Protein AF-A0AAW8KZ34-F1 (afdb_monomer)

Radius of gyration: 16.09 Å; Cα contacts (8 Å, |Δi|>4): 68; chains: 1; bounding box: 28×39×36 Å

Solvent-accessible surface area (backbone atoms only — not comparable to full-atom values): 4874 Å² tota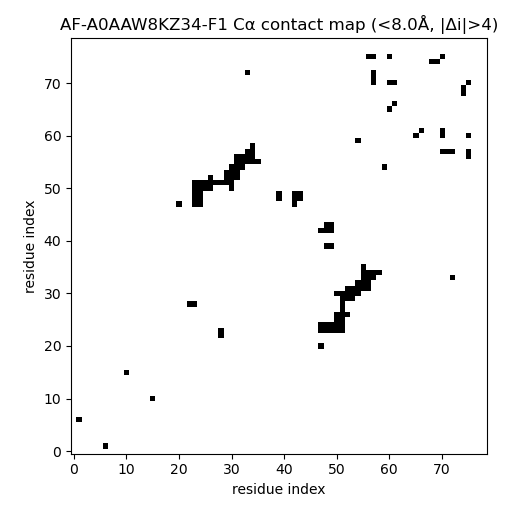l; 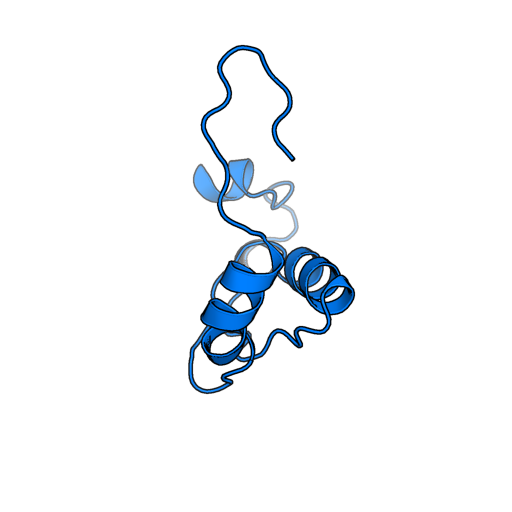per-residue (Å²): 130,91,84,57,92,88,58,73,91,73,78,62,63,68,64,50,48,62,68,47,39,65,59,42,48,27,56,88,48,70,40,73,43,66,57,50,70,56,57,38,54,58,35,45,78,70,78,34,65,69,36,18,86,66,46,40,54,30,58,52,44,39,73,74,44,68,80,77,61,88,46,40,72,77,60,58,75,73,109

Mean predicted aligned error: 3.93 Å

Foldseek 3Di:
DDDDDPDDDDDDPLVVCVVCLVLQQDLVNADEEAPCVVVQVVVVVVVRHGHRDHYHQLVVVCVVPVPPDPSDPVVSVVD

Secondary structure (DSSP, 8-state):
---STTPPPPPPHHHHHHHHHHHHT-TTS-EEESSHHHHHHHHHTTT-----EEEEHHHHHHHHHTTTS---HHHHTT-

Sequence (79 aa):
AHNYENAPQQLDRDQILAQIKPVLENEAVKKIGHHLKYDAHIFANHGIELKGWYFDSMLASYVLNAAATRHGMDDVARV

Nearest PDB structures (foldseek):
  1kln-assembly1_A  TM=9.521E-01  e=1.318E-06  Escherichia coli
  2kfn-assembly1_A  TM=9.527E-01  e=2.276E-06  Escherichia coli
  1kfd-assembly1_A  TM=9.496E-01  e=2.609E-06  Escherichia coli
  1d8y-assembly1_A  TM=9.531E-01  e=5.919E-06  Escherichia coli
  8oo6-assembly1_A  TM=9.453E-01  e=4.822E-06  Escherichia coli 'BL21-Gold(DE3)pLysS AG'

Structure (mmCIF, N/CA/C/O backbone):
data_AF-A0AAW8KZ34-F1
#
_entry.id   AF-A0AAW8KZ34-F1
#
loop_
_atom_site.group_PDB
_atom_site.id
_atom_site.type_symbol
_atom_site.label_atom_id
_atom_site.label_alt_id
_atom_site.label_comp_id
_atom_site.label_asym_id
_atom_site.label_entity_id
_atom_site.label_seq_id
_atom_site.pdbx_PDB_ins_code
_atom_site.Cartn_x
_atom_site.Cartn_y
_atom_site.Cartn_z
_atom_site.occupancy
_atom_site.B_iso_or_equiv
_atom_site.auth_seq_id
_atom_site.auth_comp_id
_atom_site.auth_asym_id
_atom_site.auth_atom_id
_atom_site.pdbx_PDB_model_num
ATOM 1 N N . ALA A 1 1 ? -0.039 16.407 10.621 1.00 79.25 1 ALA A N 1
ATOM 2 C CA . ALA A 1 1 ? -1.276 17.183 10.830 1.00 79.25 1 ALA A CA 1
ATOM 3 C C . ALA A 1 1 ? -1.103 18.526 10.143 1.00 79.25 1 ALA A C 1
ATOM 5 O O . ALA A 1 1 ? -0.005 19.071 10.219 1.00 79.25 1 ALA A O 1
ATOM 6 N N . HIS A 1 2 ? -2.124 19.027 9.446 1.00 87.31 2 HIS A N 1
ATOM 7 C CA . HIS A 1 2 ? -2.034 20.354 8.831 1.00 87.31 2 HIS A CA 1
ATOM 8 C C . HIS A 1 2 ? -2.001 21.431 9.919 1.00 87.31 2 HIS A C 1
ATOM 10 O O . HIS A 1 2 ? -2.810 21.380 10.843 1.00 87.31 2 HIS A O 1
ATOM 16 N N . ASN A 1 3 ? -1.053 22.362 9.815 1.00 90.50 3 ASN A N 1
ATOM 17 C CA . ASN A 1 3 ? -0.737 23.362 10.839 1.00 90.50 3 ASN A CA 1
ATOM 18 C C . ASN A 1 3 ? -0.683 24.800 10.283 1.00 90.50 3 ASN A C 1
ATOM 20 O O . ASN A 1 3 ? -0.002 25.650 10.851 1.00 90.50 3 ASN A O 1
ATOM 24 N N . TYR A 1 4 ? -1.368 25.067 9.169 1.00 92.94 4 TYR A N 1
ATOM 25 C CA . TYR A 1 4 ? -1.426 26.390 8.542 1.00 92.94 4 TYR A CA 1
ATOM 26 C C . TYR A 1 4 ? -2.580 27.246 9.092 1.00 92.94 4 TYR A C 1
ATOM 28 O O . TYR A 1 4 ? -3.516 26.740 9.713 1.00 92.94 4 TYR A O 1
ATOM 36 N N . GLU A 1 5 ? -2.510 28.558 8.864 1.00 93.44 5 GLU A N 1
ATOM 37 C CA . GLU A 1 5 ? -3.520 29.516 9.323 1.00 93.44 5 GLU A CA 1
ATOM 38 C C . GLU A 1 5 ? -4.889 29.227 8.681 1.00 93.44 5 GLU A C 1
ATOM 40 O O . GLU A 1 5 ? -4.986 29.030 7.470 1.00 93.44 5 GLU A O 1
ATOM 45 N N . ASN A 1 6 ? -5.952 29.188 9.491 1.00 93.75 6 ASN A N 1
ATOM 46 C CA . ASN A 1 6 ? -7.310 28.792 9.085 1.00 93.75 6 ASN A CA 1
ATOM 47 C C . ASN A 1 6 ? -7.451 27.340 8.583 1.00 93.75 6 ASN A C 1
ATOM 49 O O . ASN A 1 6 ? -8.398 27.027 7.858 1.00 93.75 6 ASN A O 1
ATOM 53 N N . ALA A 1 7 ? -6.544 26.432 8.963 1.00 92.81 7 ALA A N 1
ATOM 54 C CA . ALA A 1 7 ? -6.741 25.010 8.699 1.00 92.81 7 ALA A CA 1
ATOM 55 C C . ALA A 1 7 ? -8.067 24.523 9.323 1.00 92.81 7 ALA A C 1
ATOM 57 O O . ALA A 1 7 ? -8.306 24.763 10.510 1.00 92.81 7 ALA A O 1
ATOM 58 N N . PRO A 1 8 ? -8.936 23.842 8.552 1.00 93.75 8 PRO A N 1
ATOM 59 C CA . PRO A 1 8 ? -10.191 23.333 9.081 1.00 93.75 8 PRO A CA 1
ATOM 60 C C . PRO A 1 8 ? -9.938 22.241 10.125 1.00 93.75 8 PRO A 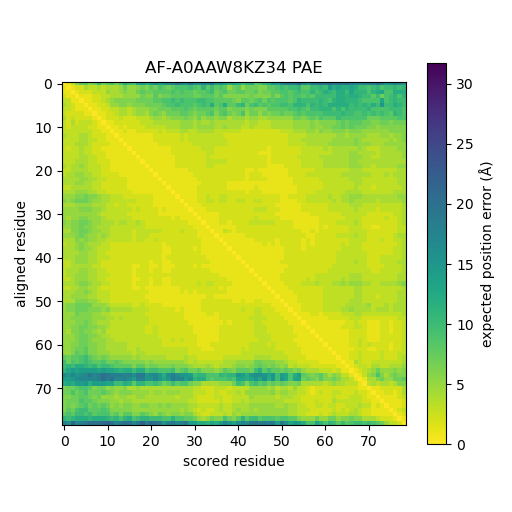C 1
ATOM 62 O O . PRO A 1 8 ? -8.871 21.617 10.162 1.00 93.75 8 PRO A O 1
ATOM 65 N N . GLN A 1 9 ? -10.951 21.980 10.954 1.00 93.50 9 GLN A N 1
ATOM 66 C CA . GLN A 1 9 ? -10.910 20.868 11.895 1.00 93.50 9 GLN A CA 1
ATOM 67 C C . GLN A 1 9 ? -10.706 19.553 11.130 1.00 93.50 9 GLN A C 1
ATOM 69 O O . GLN A 1 9 ? -11.503 19.184 10.269 1.00 93.50 9 GLN A O 1
ATOM 74 N N . GLN A 1 10 ? -9.611 18.859 11.440 1.00 93.38 10 GLN A N 1
ATOM 75 C CA . GLN A 1 10 ? -9.298 17.553 10.868 1.00 93.38 10 GLN A CA 1
ATOM 76 C C . GLN A 1 10 ? -10.078 16.458 11.598 1.0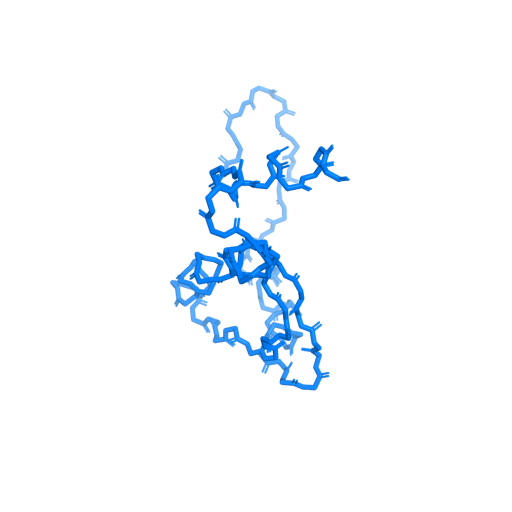0 93.38 10 GLN A C 1
ATOM 78 O O . GLN A 1 10 ? -10.335 16.560 12.798 1.00 93.38 10 GLN A O 1
ATOM 83 N N . LEU A 1 11 ? -10.431 15.404 10.862 1.00 94.81 11 LEU A N 1
ATOM 84 C CA . LEU A 1 11 ? -11.006 14.196 11.446 1.00 94.81 11 LEU A CA 1
ATOM 85 C C . LEU A 1 11 ? -9.992 13.539 12.387 1.00 94.81 11 LEU A C 1
ATOM 87 O O . LEU A 1 11 ? -8.784 13.585 12.134 1.00 94.81 11 LEU A O 1
ATOM 91 N N . ASP A 1 12 ? -10.489 12.905 13.448 1.00 95.00 12 ASP A N 1
ATOM 92 C CA . ASP A 1 12 ? -9.633 12.124 14.331 1.00 95.00 12 ASP A CA 1
ATOM 93 C C . ASP A 1 12 ? -9.026 10.951 13.555 1.00 95.00 12 ASP A C 1
ATOM 95 O O . ASP A 1 12 ? -9.728 10.117 12.977 1.00 95.00 12 ASP A O 1
ATOM 99 N N . ARG A 1 13 ? -7.695 10.916 13.501 1.00 94.69 13 ARG A N 1
ATOM 100 C CA . ARG A 1 13 ? -6.976 9.958 12.664 1.00 94.69 13 ARG A CA 1
ATOM 101 C C . ARG A 1 13 ? -7.270 8.526 13.086 1.00 94.69 13 ARG A C 1
ATOM 103 O O . ARG A 1 13 ? -7.480 7.685 12.218 1.00 94.69 13 ARG A O 1
ATOM 110 N N . ASP A 1 14 ? -7.272 8.247 14.382 1.00 95.88 14 ASP A N 1
ATOM 111 C CA . ASP A 1 14 ? -7.374 6.881 14.884 1.00 95.88 14 ASP A CA 1
ATOM 112 C C . ASP A 1 14 ? -8.797 6.345 14.673 1.00 95.88 14 ASP A C 1
ATOM 114 O O . ASP A 1 14 ? -8.970 5.202 14.246 1.00 95.88 14 ASP A O 1
ATOM 118 N N . GLN A 1 15 ? -9.815 7.198 14.834 1.00 97.31 15 GLN A N 1
ATOM 119 C CA . GLN A 1 15 ? -11.198 6.887 14.469 1.00 97.31 15 GLN A CA 1
ATOM 120 C C . GLN A 1 15 ? -11.350 6.566 12.979 1.00 97.31 15 GLN A C 1
ATOM 122 O O . GLN A 1 15 ? -12.008 5.585 12.630 1.00 97.31 15 GLN A O 1
ATOM 127 N N . ILE A 1 16 ? -10.754 7.365 12.089 1.00 97.06 16 ILE A N 1
ATOM 128 C CA . ILE A 1 16 ? -10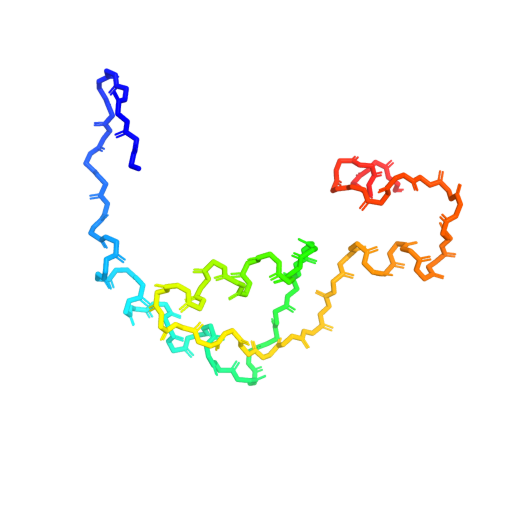.857 7.129 10.642 1.00 97.06 16 ILE A CA 1
ATOM 129 C C . ILE A 1 16 ? -10.086 5.881 10.226 1.00 97.06 16 ILE A C 1
ATOM 131 O O . ILE A 1 16 ? -10.620 5.061 9.480 1.00 97.06 16 ILE A O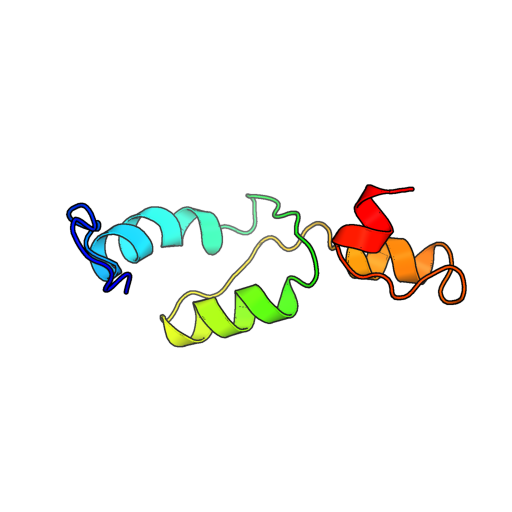 1
ATOM 135 N N . LEU A 1 17 ? -8.870 5.691 10.742 1.00 97.44 17 LEU A N 1
ATOM 136 C CA . LEU A 1 17 ? -8.080 4.489 10.488 1.00 97.44 17 LEU A CA 1
ATOM 137 C C . LEU A 1 17 ? -8.826 3.230 10.942 1.00 97.44 17 LEU A C 1
ATOM 139 O O . LEU A 1 17 ? -8.873 2.261 10.190 1.00 97.44 17 LEU A O 1
ATOM 143 N N . ALA A 1 18 ? -9.483 3.258 12.105 1.00 97.75 18 ALA A N 1
ATOM 144 C CA . ALA A 1 18 ? -10.315 2.151 12.571 1.00 97.75 18 ALA A CA 1
ATOM 145 C C . ALA A 1 18 ? -11.496 1.854 11.629 1.00 97.75 18 ALA A C 1
ATOM 147 O O . ALA A 1 18 ? -11.811 0.687 11.399 1.00 97.75 18 ALA A O 1
ATOM 148 N N . GLN A 1 19 ? -12.123 2.882 11.050 1.00 97.94 19 GLN A N 1
ATOM 149 C CA . GLN A 1 19 ? -13.235 2.711 10.108 1.00 97.94 19 GLN A CA 1
ATOM 150 C C . GLN A 1 19 ? -12.801 2.146 8.752 1.00 97.94 19 GLN A C 1
ATOM 152 O O . GLN A 1 19 ? -13.527 1.342 8.170 1.00 97.94 19 GLN A O 1
ATOM 157 N N . ILE A 1 20 ? -11.631 2.541 8.239 1.00 97.44 20 ILE A N 1
ATOM 158 C CA . ILE A 1 20 ? -11.151 2.079 6.924 1.00 97.44 20 ILE A CA 1
ATOM 159 C C . ILE A 1 20 ? -10.336 0.783 6.997 1.00 97.44 20 ILE A C 1
ATOM 161 O O . ILE A 1 20 ? -10.225 0.080 5.990 1.00 97.44 20 ILE A O 1
ATOM 165 N N . LYS A 1 21 ? -9.800 0.430 8.175 1.00 98.31 21 LYS A N 1
ATOM 166 C CA . LYS A 1 21 ? -9.018 -0.794 8.407 1.00 98.31 21 LYS A CA 1
ATOM 167 C C . LYS A 1 21 ? -9.678 -2.054 7.822 1.00 98.31 21 LYS A C 1
ATOM 169 O O . LYS A 1 21 ? -8.986 -2.759 7.090 1.00 98.31 21 LYS A O 1
ATOM 174 N N . PRO A 1 22 ? -10.989 -2.320 8.008 1.00 98.38 22 PRO A N 1
ATOM 175 C CA . PRO A 1 22 ? -11.629 -3.506 7.438 1.00 98.38 22 PRO A CA 1
ATOM 176 C C . PRO A 1 22 ? -11.512 -3.598 5.914 1.00 98.38 22 PRO A C 1
ATOM 178 O O . PRO A 1 22 ? -11.383 -4.690 5.377 1.00 98.38 22 PRO A O 1
ATOM 181 N N . VAL A 1 23 ? -11.530 -2.471 5.199 1.00 98.12 23 VAL A N 1
ATOM 182 C CA . VAL A 1 23 ? -11.384 -2.450 3.735 1.00 98.12 23 VAL A CA 1
ATOM 183 C C . VAL A 1 23 ? -9.925 -2.673 3.334 1.00 98.12 23 VAL A C 1
ATOM 185 O O . VAL A 1 23 ? -9.640 -3.439 2.408 1.00 98.12 23 VAL A O 1
ATOM 188 N N . LEU A 1 24 ? -8.991 -2.036 4.045 1.00 98.00 24 LEU A N 1
ATOM 189 C CA . LEU A 1 24 ? -7.554 -2.148 3.782 1.00 98.00 24 LEU A CA 1
ATOM 190 C C . LEU A 1 24 ? -7.032 -3.573 4.022 1.00 98.00 24 LEU A C 1
ATOM 192 O O . LEU A 1 24 ? -6.262 -4.078 3.204 1.00 98.00 24 LEU A O 1
ATOM 196 N N . GLU A 1 25 ? -7.517 -4.253 5.061 1.00 98.50 25 GLU A N 1
ATOM 197 C CA . GLU A 1 25 ? -7.118 -5.627 5.405 1.00 98.50 25 GLU A CA 1
ATOM 198 C C . GLU A 1 25 ? -7.949 -6.710 4.691 1.00 98.50 25 GLU A C 1
ATOM 200 O O . GLU A 1 25 ? -7.650 -7.896 4.801 1.00 98.50 25 GLU A O 1
ATOM 205 N N . ASN A 1 26 ? -8.985 -6.351 3.926 1.00 98.56 26 ASN A N 1
ATOM 206 C CA . ASN A 1 26 ? -9.795 -7.333 3.201 1.00 98.56 26 ASN A CA 1
ATOM 207 C C . ASN A 1 26 ? -9.131 -7.762 1.883 1.00 98.56 26 ASN A C 1
ATOM 209 O O . ASN A 1 26 ? -9.078 -6.990 0.928 1.00 98.56 26 ASN A O 1
ATOM 213 N N . GLU A 1 27 ? -8.682 -9.011 1.796 1.00 98.12 27 GLU A N 1
ATOM 214 C CA . GLU A 1 27 ? -8.030 -9.570 0.604 1.00 98.12 27 GLU A CA 1
ATOM 215 C C . GLU A 1 27 ? -8.936 -9.632 -0.640 1.00 98.12 27 GLU A C 1
ATOM 217 O O . GLU A 1 27 ? -8.448 -9.498 -1.762 1.00 98.12 27 GLU A O 1
ATOM 222 N N . ALA A 1 28 ? -10.257 -9.753 -0.464 1.00 98.25 28 ALA A N 1
ATOM 223 C CA . ALA A 1 28 ? -11.213 -9.755 -1.572 1.00 98.25 28 ALA A CA 1
ATOM 224 C C . ALA A 1 28 ? -11.377 -8.369 -2.217 1.00 98.25 28 ALA A C 1
ATOM 226 O O . ALA A 1 28 ? -11.766 -8.260 -3.383 1.00 98.25 28 ALA A O 1
ATOM 227 N N . VAL A 1 29 ? -11.063 -7.298 -1.481 1.00 98.12 29 VAL A N 1
ATOM 228 C CA . VAL A 1 29 ? -11.005 -5.948 -2.043 1.00 98.12 29 VAL A CA 1
ATOM 229 C C . VAL A 1 29 ? -9.657 -5.793 -2.732 1.00 98.12 29 VAL A C 1
ATOM 231 O O . VAL A 1 29 ? -8.623 -5.769 -2.066 1.00 98.12 29 VAL A O 1
ATOM 234 N N . LYS A 1 30 ? -9.674 -5.668 -4.060 1.00 98.19 30 LYS A N 1
ATOM 235 C CA . LYS A 1 30 ? -8.485 -5.464 -4.896 1.00 98.19 30 LYS A CA 1
ATOM 236 C C . LYS A 1 30 ? -8.013 -4.012 -4.833 1.00 98.19 30 LYS A C 1
ATOM 238 O O . LYS A 1 30 ? -8.785 -3.103 -5.127 1.00 98.19 30 LYS A O 1
ATOM 243 N N . LYS A 1 31 ? -6.746 -3.799 -4.479 1.00 97.56 31 LYS A N 1
ATOM 244 C CA . LYS A 1 31 ? -6.106 -2.482 -4.377 1.00 97.56 31 LYS A CA 1
ATOM 245 C C . LYS A 1 31 ? -5.172 -2.269 -5.557 1.00 97.56 31 LYS A C 1
ATOM 247 O O . LYS A 1 31 ? -4.316 -3.107 -5.849 1.00 97.56 31 LYS A O 1
ATOM 252 N N . ILE A 1 32 ? -5.347 -1.125 -6.202 1.00 97.75 32 ILE A N 1
ATOM 253 C CA . ILE A 1 32 ? -4.483 -0.618 -7.261 1.00 97.75 32 ILE A CA 1
ATOM 254 C C . ILE A 1 32 ? -3.794 0.625 -6.710 1.00 97.75 32 ILE A C 1
ATOM 256 O O . ILE A 1 32 ? -4.458 1.475 -6.120 1.00 97.75 32 ILE A O 1
ATOM 260 N N . GLY A 1 33 ? -2.485 0.739 -6.902 1.00 96.19 33 GLY A N 1
ATOM 261 C CA . GLY A 1 33 ? -1.735 1.917 -6.482 1.00 96.19 33 GLY A CA 1
ATOM 262 C C . GLY A 1 33 ? -0.462 2.115 -7.286 1.00 96.19 33 GLY A C 1
ATOM 263 O O . GLY A 1 33 ? -0.228 1.440 -8.289 1.00 96.19 33 GLY A O 1
ATOM 264 N N . HIS A 1 34 ? 0.353 3.062 -6.842 1.00 97.12 34 HIS A N 1
ATOM 265 C CA . HIS A 1 34 ? 1.653 3.361 -7.419 1.00 97.12 34 HIS A CA 1
ATOM 266 C C . HIS A 1 34 ? 2.685 3.292 -6.301 1.00 97.12 34 HIS A C 1
ATOM 268 O O . HIS A 1 34 ? 2.580 4.052 -5.344 1.00 97.12 34 HIS A O 1
ATOM 274 N N . HIS A 1 35 ? 3.660 2.388 -6.409 1.00 96.31 35 HIS A N 1
ATOM 275 C CA . HIS A 1 35 ? 4.636 2.149 -5.345 1.00 96.31 35 HIS A CA 1
ATOM 276 C C . HIS A 1 35 ? 3.982 1.735 -4.004 1.00 96.31 35 HIS A C 1
ATOM 278 O O . HIS A 1 35 ? 4.371 2.202 -2.934 1.00 96.31 35 HIS A O 1
ATOM 284 N N . LEU A 1 36 ? 3.046 0.775 -4.051 1.00 96.00 36 LEU A N 1
ATOM 285 C CA . LEU A 1 36 ? 2.216 0.308 -2.922 1.00 96.00 36 LEU A CA 1
ATOM 286 C C . LEU A 1 36 ? 3.013 -0.181 -1.703 1.00 96.00 36 LEU A C 1
ATOM 288 O O . LEU A 1 36 ? 2.511 -0.184 -0.579 1.00 96.00 36 LEU A O 1
ATOM 292 N N . LYS A 1 37 ? 4.275 -0.581 -1.904 1.00 96.19 37 LYS A N 1
ATOM 293 C CA . LYS A 1 37 ? 5.205 -0.906 -0.813 1.00 96.19 37 LYS A CA 1
ATOM 294 C C . LYS A 1 37 ? 5.316 0.238 0.196 1.00 96.19 37 LYS A C 1
ATOM 296 O O . LYS A 1 37 ? 5.402 -0.016 1.395 1.00 96.19 37 LYS A O 1
ATOM 301 N N . TYR A 1 38 ? 5.332 1.480 -0.283 1.00 97.31 38 TYR A N 1
ATOM 302 C CA . TYR A 1 38 ? 5.398 2.649 0.581 1.00 97.31 38 TYR A CA 1
ATOM 30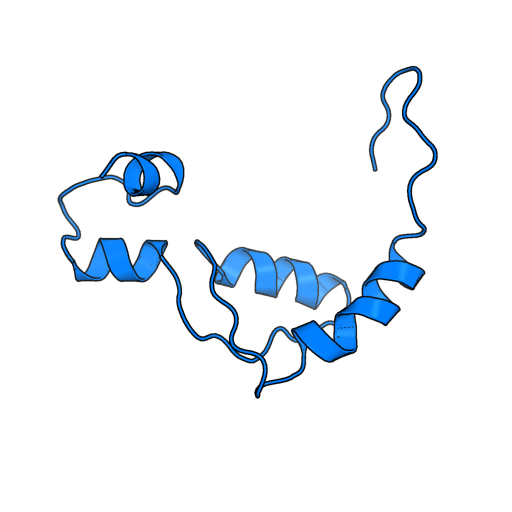3 C C . TYR A 1 38 ? 4.152 2.746 1.465 1.00 97.31 38 TYR A C 1
ATOM 305 O O . TYR A 1 38 ? 4.278 2.780 2.689 1.00 97.31 38 TYR A O 1
ATOM 313 N N . ASP A 1 39 ? 2.962 2.696 0.865 1.00 96.38 39 ASP A N 1
ATOM 314 C CA . ASP A 1 39 ? 1.693 2.773 1.594 1.00 96.38 39 ASP A CA 1
ATOM 315 C C . ASP A 1 39 ? 1.563 1.653 2.628 1.00 96.38 39 ASP A C 1
ATOM 317 O O . ASP A 1 39 ? 1.180 1.897 3.771 1.00 96.38 39 ASP A O 1
ATOM 321 N N . ALA A 1 40 ? 1.956 0.430 2.270 1.00 97.38 40 ALA A N 1
ATOM 322 C CA . ALA A 1 40 ? 1.940 -0.703 3.187 1.00 97.38 40 ALA A CA 1
ATOM 323 C C . ALA A 1 40 ? 2.819 -0.484 4.424 1.00 97.38 40 ALA A C 1
ATOM 325 O O . ALA A 1 40 ? 2.398 -0.799 5.536 1.00 97.38 40 ALA A O 1
ATOM 326 N N . HIS A 1 41 ? 4.014 0.090 4.258 1.00 98.00 41 HIS A N 1
ATOM 327 C CA . HIS A 1 41 ? 4.869 0.437 5.393 1.00 98.00 41 HIS A CA 1
ATOM 328 C C . HIS A 1 41 ? 4.255 1.531 6.269 1.00 98.00 41 HIS A C 1
ATOM 330 O O . HIS A 1 41 ? 4.335 1.446 7.494 1.00 98.00 41 HIS A O 1
ATOM 336 N N . ILE A 1 42 ? 3.617 2.538 5.667 1.00 97.25 42 ILE A N 1
ATOM 337 C CA . ILE A 1 42 ? 2.926 3.587 6.424 1.00 97.25 42 ILE A CA 1
ATOM 338 C C . ILE A 1 42 ? 1.764 2.997 7.230 1.00 97.25 42 ILE A C 1
ATOM 340 O O . ILE A 1 42 ? 1.646 3.280 8.421 1.00 97.25 42 ILE A O 1
ATOM 344 N N . PHE A 1 43 ? 0.946 2.133 6.629 1.00 97.75 43 PHE A N 1
ATOM 345 C CA . PHE A 1 43 ? -0.162 1.474 7.323 1.00 97.75 43 PHE A CA 1
ATOM 346 C C . PHE A 1 43 ? 0.303 0.521 8.429 1.00 97.75 43 PHE A C 1
ATOM 348 O O . PHE A 1 43 ? -0.308 0.492 9.500 1.00 97.75 43 PHE A O 1
ATOM 355 N N . ALA A 1 44 ? 1.423 -0.180 8.236 1.00 97.88 44 ALA A N 1
ATOM 356 C CA . ALA A 1 44 ? 1.998 -1.047 9.261 1.00 97.88 44 ALA A CA 1
ATOM 357 C C . ALA A 1 44 ? 2.367 -0.276 10.544 1.00 97.88 44 ALA A C 1
ATOM 359 O O . ALA A 1 44 ? 2.152 -0.785 11.644 1.00 97.88 44 ALA A O 1
ATOM 360 N N . ASN A 1 45 ? 2.816 0.982 10.431 1.00 97.31 45 ASN A N 1
ATOM 361 C CA . ASN A 1 45 ? 3.078 1.852 11.590 1.00 97.31 45 ASN A CA 1
ATOM 362 C C . ASN A 1 45 ? 1.813 2.184 12.401 1.00 97.31 45 ASN A C 1
ATOM 364 O O . ASN A 1 45 ? 1.905 2.608 13.551 1.00 97.31 45 ASN A O 1
ATOM 368 N N . HIS A 1 46 ? 0.636 1.987 11.808 1.00 96.94 46 HIS A N 1
ATOM 369 C CA . HIS A 1 46 ? -0.668 2.154 12.441 1.00 96.94 46 HIS A CA 1
ATOM 370 C C . HIS A 1 46 ? -1.354 0.812 12.750 1.00 96.94 46 HIS A C 1
ATOM 372 O O . HIS A 1 46 ? -2.554 0.777 13.019 1.00 96.94 46 HIS A O 1
ATOM 378 N N . GLY A 1 47 ? -0.612 -0.303 12.715 1.00 97.38 47 GLY A N 1
ATOM 379 C CA . GLY A 1 47 ? -1.145 -1.635 13.006 1.00 97.38 47 GLY A CA 1
ATOM 380 C C . GLY A 1 47 ? -2.187 -2.112 11.990 1.00 97.38 47 GLY A C 1
ATOM 381 O O . GLY A 1 47 ? -3.117 -2.830 12.367 1.00 97.38 47 GLY A O 1
ATOM 382 N N . ILE A 1 48 ? -2.072 -1.670 10.735 1.00 98.38 48 ILE A N 1
ATOM 383 C CA . ILE A 1 48 ? -2.923 -2.081 9.615 1.00 98.38 48 ILE A CA 1
ATOM 384 C C . ILE A 1 48 ? -2.074 -2.891 8.634 1.00 98.38 48 ILE A C 1
ATOM 386 O O . ILE A 1 48 ? -1.090 -2.390 8.088 1.00 98.38 48 ILE A O 1
ATOM 390 N N . GLU A 1 49 ? -2.468 -4.136 8.386 1.00 98.25 49 GLU A N 1
ATOM 391 C CA . GLU A 1 49 ? -1.839 -5.002 7.393 1.00 98.25 49 GLU A CA 1
ATOM 392 C C . GLU A 1 49 ? -2.528 -4.819 6.035 1.00 98.25 49 GLU A C 1
ATOM 394 O O . GLU A 1 49 ? -3.597 -5.373 5.780 1.00 98.25 49 GLU A O 1
ATOM 399 N N . LEU A 1 50 ? -1.931 -4.039 5.131 1.00 98.06 50 LEU A N 1
ATOM 400 C CA . LEU A 1 50 ? -2.503 -3.853 3.796 1.00 98.06 50 LEU A CA 1
ATOM 401 C C . LEU A 1 50 ? -2.578 -5.201 3.052 1.00 98.06 50 LEU A C 1
ATOM 403 O O . LEU A 1 50 ? -1.551 -5.836 2.815 1.00 98.06 50 LEU A O 1
ATOM 407 N N . LYS A 1 51 ? -3.784 -5.621 2.645 1.00 98.00 51 LYS A N 1
ATOM 408 C CA . LYS A 1 51 ? -4.037 -6.853 1.867 1.00 98.00 51 LYS A CA 1
ATOM 409 C C . LYS A 1 51 ? -4.702 -6.548 0.537 1.00 98.00 51 LYS A C 1
ATOM 411 O O . LYS A 1 51 ? -5.108 -5.418 0.283 1.00 98.00 51 LYS A O 1
ATOM 416 N N . GLY A 1 52 ? -4.863 -7.567 -0.305 1.00 97.38 52 GLY A N 1
ATOM 417 C CA . GLY A 1 52 ? -5.553 -7.434 -1.592 1.00 97.38 52 GLY A CA 1
ATOM 418 C C . GLY A 1 52 ? -4.741 -6.656 -2.627 1.00 97.38 52 GLY A C 1
ATOM 419 O O . GLY A 1 52 ? -5.305 -5.916 -3.428 1.00 97.38 52 GLY A O 1
ATOM 420 N N . TRP A 1 53 ? -3.415 -6.794 -2.597 1.00 96.31 53 TRP A N 1
ATOM 421 C CA . TRP A 1 53 ? -2.500 -6.201 -3.569 1.00 96.31 53 TRP A CA 1
ATOM 422 C C . TRP A 1 53 ? -2.828 -6.747 -4.952 1.00 96.31 53 TRP A C 1
ATOM 424 O O . TRP A 1 53 ? -2.615 -7.927 -5.221 1.00 96.31 53 TRP A O 1
ATOM 434 N N . TYR A 1 54 ? -3.388 -5.905 -5.814 1.00 97.69 54 TYR A N 1
ATOM 435 C CA . TYR A 1 54 ? -3.841 -6.347 -7.125 1.00 97.69 54 TYR A CA 1
ATOM 436 C C . TYR A 1 54 ? -2.979 -5.793 -8.251 1.00 97.69 54 TYR A C 1
ATOM 438 O O . TYR A 1 54 ? -2.651 -6.528 -9.179 1.00 97.69 54 TYR A O 1
ATOM 446 N N . PHE A 1 55 ? -2.601 -4.516 -8.178 1.00 97.56 55 PHE A N 1
ATOM 447 C CA . PHE A 1 55 ? -1.810 -3.890 -9.231 1.00 97.56 55 PHE A CA 1
ATOM 448 C C . PHE A 1 55 ? -0.969 -2.727 -8.708 1.00 97.56 55 PHE A C 1
ATOM 450 O O . PHE A 1 55 ? -1.457 -1.897 -7.941 1.00 97.56 55 PHE A O 1
ATOM 457 N N . ASP A 1 56 ? 0.273 -2.642 -9.180 1.00 97.06 56 ASP A N 1
ATOM 458 C CA . ASP A 1 56 ? 1.169 -1.514 -8.937 1.00 97.06 56 ASP A CA 1
ATOM 459 C C . ASP A 1 56 ? 1.600 -0.917 -10.281 1.00 97.06 56 ASP A C 1
ATOM 461 O O . ASP A 1 56 ? 2.259 -1.583 -11.086 1.00 97.06 56 ASP A O 1
ATOM 465 N N . SER A 1 57 ? 1.212 0.331 -10.541 1.00 96.12 57 SER A N 1
ATOM 466 C CA . SER A 1 57 ? 1.476 0.986 -11.825 1.00 96.12 57 SER A CA 1
ATOM 467 C C . SER A 1 57 ? 2.957 1.301 -12.052 1.00 96.12 57 SER A C 1
ATOM 469 O O . SER A 1 57 ? 3.392 1.325 -13.204 1.00 96.12 57 SER A O 1
ATOM 471 N N . MET A 1 58 ? 3.755 1.471 -10.991 1.00 95.62 58 MET A N 1
ATOM 472 C CA . MET A 1 58 ? 5.207 1.640 -11.109 1.00 95.62 58 MET A CA 1
ATOM 473 C C . MET A 1 58 ? 5.839 0.352 -11.645 1.00 95.62 58 MET A C 1
ATOM 475 O O . MET A 1 58 ? 6.607 0.383 -12.606 1.00 95.62 58 MET A O 1
ATOM 479 N N . LEU A 1 59 ? 5.467 -0.795 -11.064 1.00 95.94 59 LEU A N 1
ATOM 480 C CA . LEU A 1 59 ? 5.961 -2.102 -11.507 1.00 95.94 59 LEU A CA 1
ATOM 481 C C . LEU A 1 59 ? 5.460 -2.453 -12.908 1.00 95.94 59 LEU A C 1
ATOM 483 O O . LEU A 1 59 ? 6.228 -2.973 -13.713 1.00 95.94 59 LEU A O 1
ATOM 487 N N . ALA A 1 60 ? 4.204 -2.137 -13.226 1.00 95.31 60 ALA A N 1
ATOM 488 C CA . ALA A 1 60 ? 3.662 -2.356 -14.562 1.00 95.31 60 ALA A CA 1
ATOM 489 C C . ALA A 1 60 ? 4.429 -1.563 -15.631 1.00 95.31 60 ALA A C 1
ATOM 491 O O . ALA A 1 60 ? 4.793 -2.120 -16.665 1.00 95.31 60 ALA A O 1
ATOM 492 N N . SER A 1 61 ? 4.730 -0.288 -15.362 1.00 94.50 61 SER A N 1
ATOM 493 C CA . SER A 1 61 ? 5.541 0.544 -16.255 1.00 94.50 61 SER A CA 1
ATOM 494 C C . SER A 1 61 ? 6.963 -0.012 -16.416 1.00 94.50 61 SER A C 1
ATOM 496 O O . SER A 1 61 ? 7.470 -0.089 -17.536 1.00 94.50 61 SER A O 1
ATOM 498 N N . TYR A 1 62 ? 7.577 -0.470 -15.321 1.00 94.88 62 TYR A N 1
ATOM 499 C CA . TYR A 1 62 ? 8.904 -1.089 -15.341 1.00 94.88 62 TYR A CA 1
ATOM 500 C C . TYR A 1 62 ? 8.948 -2.371 -16.182 1.00 94.88 62 TYR A C 1
ATOM 502 O O . TYR A 1 62 ? 9.843 -2.541 -17.007 1.00 94.88 62 TYR A O 1
ATOM 510 N N . VAL A 1 63 ? 7.961 -3.257 -16.014 1.00 96.19 63 VAL A N 1
ATOM 511 C CA . VAL A 1 63 ? 7.846 -4.494 -16.803 1.00 96.19 63 VAL A CA 1
ATOM 512 C C . VAL A 1 63 ? 7.614 -4.186 -18.281 1.00 96.19 63 VAL A C 1
ATOM 514 O O . VAL A 1 63 ? 8.160 -4.879 -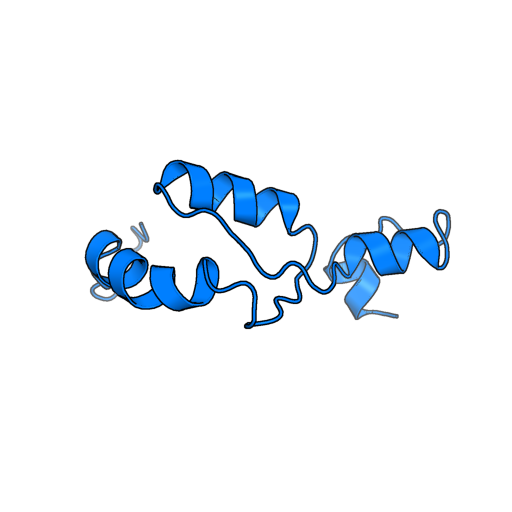19.136 1.00 96.19 63 VAL A O 1
ATOM 517 N N . LEU A 1 64 ? 6.829 -3.148 -18.588 1.00 94.69 64 LEU A N 1
ATOM 518 C CA . LEU A 1 64 ? 6.549 -2.748 -19.963 1.00 94.69 64 LEU A CA 1
ATOM 519 C C . LEU A 1 64 ? 7.809 -2.251 -20.684 1.00 94.69 64 LEU A C 1
ATOM 521 O O . LEU A 1 64 ? 8.083 -2.687 -21.800 1.00 94.69 64 LEU A O 1
ATOM 525 N N . ASN A 1 65 ? 8.563 -1.333 -20.072 1.00 93.00 65 ASN A N 1
ATOM 526 C CA . ASN A 1 65 ? 9.836 -0.861 -20.614 1.00 93.00 65 ASN A CA 1
ATOM 527 C C . ASN A 1 65 ? 10.698 -0.182 -19.541 1.00 93.00 65 ASN A C 1
ATOM 529 O O . ASN A 1 65 ? 10.6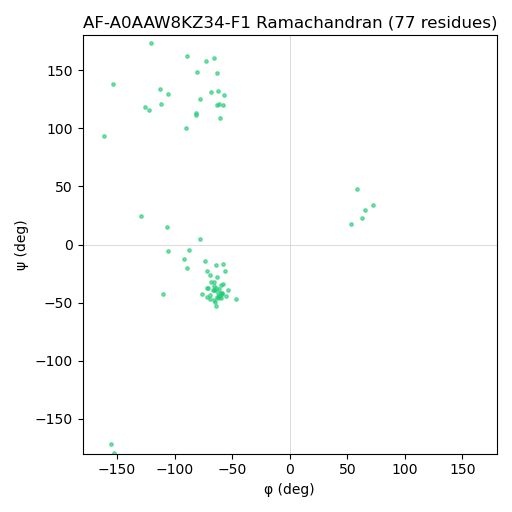28 1.034 -19.364 1.00 93.00 65 ASN A O 1
ATOM 533 N N . ALA A 1 66 ? 11.584 -0.952 -18.913 1.00 91.81 66 ALA A N 1
ATOM 534 C CA . ALA A 1 66 ? 12.476 -0.498 -17.845 1.00 91.81 66 ALA A CA 1
ATOM 535 C C . ALA A 1 66 ? 13.410 0.681 -18.206 1.00 91.81 66 ALA A C 1
ATOM 537 O O . ALA A 1 66 ? 13.991 1.293 -17.313 1.00 91.81 66 ALA A O 1
ATOM 538 N N . ALA A 1 67 ? 13.609 0.977 -19.497 1.00 91.62 67 ALA A N 1
ATOM 539 C CA . ALA A 1 67 ? 14.502 2.038 -19.968 1.00 91.62 67 ALA A CA 1
ATOM 540 C C . ALA A 1 67 ? 13.760 3.284 -20.484 1.00 91.62 67 ALA A C 1
ATOM 542 O O . ALA A 1 67 ? 14.409 4.269 -20.834 1.00 91.62 67 ALA A O 1
ATOM 543 N N . ALA A 1 68 ? 12.425 3.254 -20.566 1.00 80.12 68 ALA A N 1
ATOM 544 C CA . ALA A 1 68 ? 11.655 4.341 -21.168 1.00 80.12 68 ALA A CA 1
ATOM 545 C C . ALA A 1 68 ? 11.682 5.624 -20.331 1.00 80.12 68 ALA A C 1
ATOM 547 O O . ALA A 1 68 ? 11.855 6.712 -20.877 1.00 80.12 68 ALA A O 1
ATOM 548 N N . THR A 1 69 ? 11.466 5.511 -19.019 1.00 80.25 69 THR A N 1
ATOM 549 C CA . THR A 1 69 ? 11.317 6.657 -18.110 1.00 80.25 69 THR A CA 1
ATOM 550 C C . THR A 1 69 ? 11.748 6.288 -16.689 1.00 80.25 69 THR A C 1
ATOM 552 O O . THR A 1 69 ? 12.156 5.163 -16.414 1.00 80.25 69 THR A O 1
ATOM 555 N N . ARG A 1 70 ? 11.647 7.239 -15.751 1.00 85.06 70 ARG A N 1
ATOM 556 C CA . ARG A 1 70 ? 11.946 7.014 -14.327 1.00 85.06 70 ARG A CA 1
ATOM 557 C C . ARG A 1 70 ? 10.820 6.292 -13.572 1.00 85.06 70 ARG A C 1
ATOM 559 O O . ARG A 1 70 ? 10.941 6.126 -12.362 1.00 85.06 70 ARG A O 1
ATOM 566 N N . HIS A 1 71 ? 9.760 5.862 -14.266 1.00 91.62 71 HIS A N 1
ATOM 567 C CA . HIS A 1 71 ? 8.595 5.156 -13.715 1.00 91.62 71 HIS A CA 1
ATOM 568 C C . HIS A 1 71 ? 7.914 5.856 -12.530 1.00 91.62 71 HIS A C 1
ATOM 570 O O . HIS A 1 71 ? 7.151 5.215 -11.814 1.00 91.62 71 HIS A O 1
ATOM 576 N N . GLY A 1 72 ? 8.164 7.153 -12.314 1.00 92.50 72 GLY A N 1
ATOM 577 C CA . GLY A 1 72 ? 7.460 7.936 -11.308 1.00 92.50 72 GLY A CA 1
ATOM 578 C C . GLY A 1 72 ? 6.027 8.218 -11.747 1.00 92.50 72 GLY A C 1
ATOM 579 O O . GLY A 1 72 ? 5.722 8.197 -12.938 1.00 92.50 72 GLY A O 1
ATOM 580 N N . MET A 1 73 ? 5.140 8.506 -10.796 1.00 93.19 73 MET A N 1
ATOM 581 C CA . MET A 1 73 ? 3.714 8.693 -11.084 1.00 93.19 73 MET A CA 1
ATOM 582 C C . MET A 1 73 ? 3.467 9.763 -12.156 1.00 93.19 73 MET A C 1
ATOM 584 O O . MET A 1 73 ? 2.703 9.520 -13.087 1.00 93.19 73 MET A O 1
ATOM 588 N N . ASP A 1 74 ? 4.165 10.900 -12.073 1.00 92.88 74 ASP A N 1
ATOM 589 C CA . ASP A 1 74 ? 4.062 11.981 -13.062 1.00 92.88 74 ASP A CA 1
ATOM 590 C C . ASP A 1 74 ? 4.582 11.574 -14.448 1.00 92.88 74 ASP A C 1
ATOM 592 O O . ASP A 1 74 ? 4.068 12.053 -15.456 1.00 92.88 74 ASP A O 1
ATOM 596 N N . ASP A 1 75 ? 5.592 10.699 -14.516 1.00 89.94 75 ASP A N 1
ATOM 597 C CA . ASP A 1 75 ? 6.116 10.183 -15.783 1.00 89.94 75 ASP A CA 1
ATOM 598 C C . ASP A 1 75 ? 5.116 9.213 -16.416 1.00 89.94 75 ASP A C 1
ATOM 600 O O . ASP A 1 75 ? 4.830 9.303 -17.606 1.00 89.94 75 ASP A O 1
ATOM 604 N N . VAL A 1 76 ? 4.564 8.302 -15.607 1.00 89.12 76 VAL A N 1
ATOM 605 C CA . VAL A 1 76 ? 3.610 7.275 -16.046 1.00 89.12 76 VAL A CA 1
ATOM 606 C C . VAL A 1 76 ? 2.273 7.892 -16.463 1.00 89.12 76 VAL A C 1
ATOM 608 O O . VAL A 1 76 ? 1.648 7.388 -17.385 1.00 89.12 76 VAL A O 1
ATOM 611 N N . ALA A 1 77 ? 1.843 8.993 -15.841 1.00 91.12 77 ALA A N 1
ATOM 612 C CA . ALA A 1 77 ? 0.586 9.669 -16.173 1.00 91.12 77 ALA A CA 1
ATOM 613 C C . ALA A 1 77 ? 0.615 10.457 -17.498 1.00 91.12 77 ALA A C 1
ATOM 615 O O . ALA A 1 77 ? -0.434 10.888 -17.975 1.00 91.12 77 ALA A O 1
ATOM 616 N N . ARG A 1 78 ? 1.801 10.700 -18.070 1.00 84.56 78 ARG A N 1
ATOM 617 C CA . ARG A 1 78 ? 1.980 11.439 -19.335 1.00 84.56 78 ARG A CA 1
ATOM 618 C C . ARG A 1 78 ? 2.004 10.542 -20.572 1.00 84.56 78 ARG A C 1
ATOM 620 O O . ARG A 1 78 ? 1.996 11.073 -21.682 1.00 84.56 78 ARG A O 1
ATOM 627 N N . VAL A 1 79 ? 2.119 9.232 -20.367 1.00 65.12 79 VAL A N 1
ATOM 628 C CA . VAL A 1 79 ? 2.138 8.200 -21.413 1.00 65.12 79 VAL A CA 1
ATOM 629 C C . VAL A 1 79 ? 0.709 7.780 -21.723 1.00 65.12 79 VAL A C 1
ATOM 631 O O . VAL A 1 79 ? 0.406 7.640 -22.926 1.00 65.12 79 VAL A O 1
#

pLDDT: mean 94.47, std 5.38, range [65.12, 98.56]